Protein AF-A0A7V5ID55-F1 (afdb_monomer)

Secondary structure (DSSP, 8-state):
-HHHHHHHHHHHHHHHHHHHHHS--GGGS--S--HHHHHHHHHHHTS-GGGTTTSS-TT--TT-EE-TTTGGG-TTHHHHS-HHHHGGGSTTSSSPPPPEE--PPP-----HHHHHHHHHHHT-

Radius of gyration: 24.48 Å; Cα contacts (8 Å, |Δi|>4): 103; chains: 1; bounding box: 45×73×42 Å

Solvent-accessible surface area (backbone atoms only — not comparable to full-atom values): 7481 Å² total; per-residue (Å²): 116,74,68,56,57,54,50,56,52,52,52,52,50,51,54,52,50,54,57,64,66,70,73,68,68,71,48,70,40,81,60,92,83,48,71,66,53,23,49,54,41,24,60,74,70,73,49,56,56,64,81,62,59,53,71,77,32,67,88,64,50,63,77,42,73,44,35,61,88,51,48,87,78,44,73,36,52,61,79,76,34,59,65,79,57,51,57,15,38,37,74,84,33,98,66,49,57,77,70,44,71,38,62,76,74,70,64,71,46,74,18,63,54,53,50,55,52,50,60,53,59,74,77,109

Foldseek 3Di:
DVVVVVVVVVVVVVVVVVVVVPPDPQQQDFDPDDVVQLVVQCVVVVHFPLVVPCPQFVVDDAQDKQAQVCVVVTPSVPVVDDPVLSVLSNPPDPHHDDIDHHHDDDRGGGRNVVVVVVVVVVVD

Structure (mmCIF, N/CA/C/O backbone):
data_AF-A0A7V5ID55-F1
#
_entry.id   AF-A0A7V5ID55-F1
#
loop_
_atom_site.group_PDB
_atom_site.id
_atom_site.type_symbol
_atom_site.label_atom_id
_atom_site.label_alt_id
_atom_site.label_comp_id
_atom_site.label_asym_id
_atom_site.label_entity_id
_atom_site.label_seq_id
_atom_site.pdbx_PDB_ins_code
_atom_site.Cartn_x
_atom_site.Cartn_y
_atom_site.Cartn_z
_atom_site.occupancy
_atom_site.B_iso_or_equiv
_atom_site.auth_seq_id
_atom_site.auth_comp_id
_atom_site.auth_asym_id
_atom_site.auth_atom_id
_atom_site.pdbx_PDB_model_num
ATOM 1 N N . MET A 1 1 ? -26.539 59.263 2.952 1.00 55.41 1 MET A N 1
ATOM 2 C CA . MET A 1 1 ? -25.143 58.875 2.647 1.00 55.41 1 MET A CA 1
ATOM 3 C C . MET A 1 1 ? -24.450 58.002 3.711 1.00 55.41 1 MET A C 1
ATOM 5 O O . MET A 1 1 ? -23.873 56.992 3.338 1.00 55.41 1 MET A O 1
ATOM 9 N N . ILE A 1 2 ? -24.492 58.311 5.022 1.00 60.75 2 ILE A N 1
ATOM 10 C CA . ILE A 1 2 ? -23.839 57.471 6.068 1.00 60.75 2 ILE A CA 1
ATOM 11 C C . ILE A 1 2 ? -24.595 56.150 6.338 1.00 60.75 2 ILE A C 1
ATOM 13 O O . ILE A 1 2 ? -23.983 55.115 6.594 1.00 60.75 2 ILE A O 1
ATOM 17 N N . LYS A 1 3 ? -25.932 56.166 6.242 1.00 59.69 3 LYS A N 1
ATOM 18 C CA . LYS A 1 3 ? -26.796 55.005 6.528 1.00 59.69 3 LYS A CA 1
ATOM 19 C C . LYS A 1 3 ? -26.688 53.898 5.463 1.00 59.69 3 LYS A C 1
ATOM 21 O O . LYS A 1 3 ? -26.641 52.726 5.814 1.00 59.69 3 LYS A O 1
ATOM 26 N N . GLU A 1 4 ? -26.557 54.271 4.189 1.00 61.53 4 GLU A N 1
ATOM 27 C CA . GLU A 1 4 ? -26.382 53.331 3.065 1.00 61.53 4 GLU A CA 1
ATOM 28 C C . GLU A 1 4 ? -25.015 52.647 3.081 1.00 61.53 4 GLU A C 1
ATOM 30 O O . GLU A 1 4 ? -24.942 51.435 2.904 1.00 61.53 4 GLU A O 1
ATOM 35 N N . LYS A 1 5 ? -23.934 53.381 3.389 1.00 67.19 5 LYS A N 1
ATOM 36 C CA . LYS A 1 5 ? -22.593 52.784 3.524 1.00 67.19 5 LYS A CA 1
ATOM 37 C C . LYS A 1 5 ? -22.528 51.740 4.645 1.00 67.19 5 LYS A C 1
ATOM 39 O O . LYS A 1 5 ? -21.874 50.716 4.480 1.00 67.19 5 LYS A O 1
ATOM 44 N N . ARG A 1 6 ? -23.240 51.962 5.758 1.00 68.94 6 ARG A N 1
ATOM 45 C CA . ARG A 1 6 ? -23.374 50.980 6.852 1.00 68.94 6 ARG A CA 1
ATOM 46 C C . ARG A 1 6 ? -24.155 49.731 6.437 1.00 68.94 6 ARG A C 1
ATOM 48 O O . ARG A 1 6 ? -23.783 48.633 6.833 1.00 68.94 6 ARG A O 1
ATOM 55 N N . MET A 1 7 ? -25.207 49.892 5.638 1.00 69.94 7 MET A N 1
ATOM 56 C CA . MET A 1 7 ? -26.034 48.780 5.161 1.00 69.94 7 MET A CA 1
ATOM 57 C C . MET A 1 7 ? -25.281 47.904 4.150 1.00 69.94 7 MET A C 1
ATOM 59 O O . MET A 1 7 ? -25.294 46.682 4.270 1.00 69.94 7 MET A O 1
ATOM 63 N N . LEU A 1 8 ? -24.540 48.528 3.228 1.00 72.25 8 LEU A N 1
ATOM 64 C CA . LEU A 1 8 ? -23.700 47.824 2.258 1.00 72.25 8 LEU A CA 1
ATOM 65 C C . LEU A 1 8 ? -22.572 47.034 2.946 1.00 72.25 8 LEU A C 1
ATOM 67 O O . LEU A 1 8 ? -22.289 45.906 2.557 1.00 72.25 8 LEU A O 1
ATOM 71 N N . TRP A 1 9 ? -21.976 47.598 4.005 1.00 74.62 9 TRP A N 1
ATOM 72 C CA . TRP A 1 9 ? -20.932 46.938 4.799 1.00 74.62 9 TRP A CA 1
ATOM 73 C C . TRP A 1 9 ? -21.460 45.745 5.608 1.00 74.62 9 TRP A C 1
ATOM 75 O O . TRP A 1 9 ? -20.794 44.721 5.708 1.00 74.62 9 TRP A O 1
ATOM 85 N N . LEU A 1 10 ? -22.680 45.834 6.147 1.00 76.06 10 LEU A N 1
ATOM 86 C CA . LEU A 1 10 ? -23.322 44.710 6.837 1.00 76.06 10 LEU A CA 1
ATOM 87 C C . LEU A 1 10 ? -23.664 43.568 5.869 1.00 76.06 10 LEU A C 1
ATOM 89 O O . LEU A 1 10 ? -23.457 42.402 6.201 1.00 76.06 10 LEU A O 1
ATOM 93 N N . MET A 1 11 ? -24.130 43.878 4.657 1.00 72.25 11 MET A N 1
ATOM 94 C CA . MET A 1 11 ? -24.428 42.857 3.647 1.00 72.25 11 MET A CA 1
ATOM 95 C C . MET A 1 11 ? -23.169 42.135 3.155 1.00 72.25 11 MET A C 1
ATOM 97 O O . MET A 1 11 ? -23.177 40.908 3.061 1.00 72.25 11 MET A O 1
ATOM 101 N N . THR A 1 12 ? -22.070 42.853 2.902 1.00 73.62 12 THR A N 1
ATOM 102 C CA . THR A 1 12 ? -20.804 42.217 2.499 1.00 73.62 12 THR A CA 1
ATOM 103 C C . THR A 1 12 ? -20.216 41.356 3.612 1.00 73.62 12 THR A C 1
ATOM 105 O O . THR A 1 12 ? -19.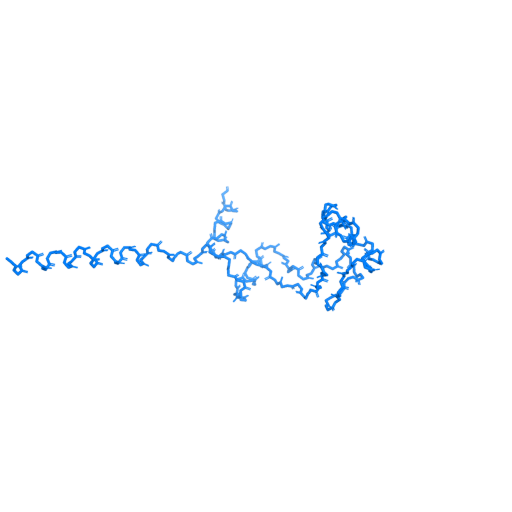732 40.263 3.332 1.00 73.62 12 THR A O 1
ATOM 108 N N . LEU A 1 13 ? -20.324 41.783 4.874 1.00 74.25 13 LEU A N 1
ATOM 109 C CA . LEU A 1 13 ? -19.863 41.003 6.025 1.00 74.25 13 LEU A CA 1
ATOM 110 C C . LEU A 1 13 ? -20.685 39.721 6.213 1.00 74.25 13 LEU A C 1
ATOM 112 O O . LEU A 1 13 ? -20.128 38.664 6.488 1.00 74.25 13 LEU A O 1
ATOM 116 N N . THR A 1 14 ? -21.997 39.789 5.973 1.00 72.06 14 THR A N 1
ATOM 117 C CA . THR A 1 14 ? -22.885 38.620 6.053 1.00 72.06 14 THR A CA 1
ATOM 118 C C . THR A 1 14 ? -22.565 37.601 4.956 1.00 72.06 14 THR A C 1
ATOM 120 O O . THR A 1 14 ? -22.444 36.411 5.239 1.00 72.06 14 THR A O 1
ATOM 123 N N . ILE A 1 15 ? -22.349 38.057 3.717 1.00 72.81 15 ILE A N 1
ATOM 124 C CA . ILE A 1 15 ? -21.937 37.189 2.601 1.00 72.81 15 ILE A CA 1
ATOM 125 C C . ILE A 1 15 ? -20.567 36.559 2.890 1.00 72.81 15 ILE A C 1
ATOM 127 O O . ILE A 1 15 ? -20.391 35.361 2.681 1.00 72.81 15 ILE A O 1
ATOM 131 N N . PHE A 1 16 ? -19.621 37.330 3.434 1.00 68.06 16 PHE A N 1
ATOM 132 C CA . PHE A 1 16 ? -18.294 36.836 3.806 1.00 68.06 16 PHE A CA 1
ATOM 133 C C . PHE A 1 16 ? -18.358 35.786 4.929 1.00 68.06 16 PHE A C 1
ATOM 135 O O . PHE A 1 16 ? -17.696 34.754 4.843 1.00 68.06 16 PHE A O 1
ATOM 142 N N . CYS A 1 17 ? -19.210 35.982 5.942 1.00 65.75 17 CYS A N 1
ATOM 143 C CA . CYS A 1 17 ? -19.429 34.998 7.004 1.00 65.75 17 CYS A CA 1
ATOM 144 C C . CYS A 1 17 ? -20.063 33.700 6.483 1.00 65.75 17 CYS A C 1
ATOM 146 O O . CYS A 1 17 ? -19.612 32.618 6.851 1.00 65.75 17 CYS A O 1
ATOM 148 N N . VAL A 1 18 ? -21.061 33.780 5.597 1.00 63.25 18 VAL A N 1
ATOM 149 C CA . VAL A 1 18 ? -21.685 32.586 4.997 1.00 63.25 18 VAL A CA 1
ATOM 150 C C . VAL A 1 18 ? -20.684 31.818 4.123 1.00 63.25 18 VAL A C 1
ATOM 152 O O . VAL A 1 18 ? -20.639 30.590 4.182 1.00 63.25 18 VAL A O 1
ATOM 155 N N . PHE A 1 19 ? -19.822 32.521 3.381 1.00 61.06 19 PHE A N 1
ATOM 156 C CA . PHE A 1 19 ? -18.772 31.897 2.567 1.00 61.06 19 PHE A CA 1
ATOM 157 C C . PHE A 1 19 ? -17.694 31.203 3.417 1.00 61.06 19 PHE A C 1
ATOM 159 O O . PHE A 1 19 ? -17.179 30.164 3.020 1.00 61.06 19 PHE A O 1
ATOM 166 N N . PHE A 1 20 ? -17.377 31.723 4.607 1.00 56.31 20 PHE A N 1
ATOM 167 C CA . PHE A 1 20 ? -16.415 31.088 5.518 1.00 56.31 20 PHE A CA 1
ATOM 168 C C . PHE A 1 20 ? -16.994 29.904 6.302 1.00 56.31 20 PHE A C 1
ATOM 170 O O . PHE A 1 20 ? -16.263 28.960 6.594 1.00 56.31 20 PHE A O 1
ATOM 177 N N . ILE A 1 21 ? -18.294 29.913 6.612 1.00 58.53 21 ILE A N 1
ATOM 178 C CA . ILE A 1 21 ? -18.958 28.802 7.314 1.00 58.53 21 ILE A CA 1
ATOM 179 C C . ILE A 1 21 ? -19.238 27.623 6.360 1.00 58.53 21 ILE A C 1
ATOM 181 O O . ILE A 1 21 ? -19.211 26.471 6.783 1.00 58.53 21 ILE A O 1
ATOM 185 N N . GLY A 1 22 ? -19.476 27.880 5.067 1.00 52.56 22 GLY A N 1
ATOM 186 C CA . GLY A 1 22 ? -19.888 26.845 4.108 1.00 52.56 22 GLY A CA 1
ATOM 187 C C . GLY A 1 22 ? -18.778 25.954 3.529 1.00 52.56 22 GLY A C 1
ATOM 188 O O . GLY A 1 22 ? -19.091 24.918 2.947 1.00 52.56 22 GLY A O 1
ATOM 189 N N . VAL A 1 23 ? -17.498 26.326 3.647 1.00 54.09 23 VAL A N 1
ATOM 190 C CA . VAL A 1 23 ? -16.418 25.712 2.836 1.00 54.09 23 VAL A CA 1
ATOM 191 C C . VAL A 1 23 ? -15.594 24.660 3.591 1.00 54.09 23 VAL A C 1
ATOM 193 O O . VAL A 1 23 ? -14.839 23.909 2.978 1.00 54.09 23 VAL A O 1
ATOM 196 N N . THR A 1 24 ? -15.764 24.502 4.904 1.00 49.56 24 THR A N 1
ATOM 197 C CA . THR A 1 24 ? -15.008 23.503 5.672 1.00 49.56 24 THR A CA 1
ATOM 198 C C . THR A 1 24 ? -15.947 22.533 6.383 1.00 49.56 24 THR A C 1
ATOM 200 O O . THR A 1 24 ? -16.249 22.663 7.562 1.00 49.56 24 THR A O 1
ATOM 203 N N . PHE A 1 25 ? -16.372 21.483 5.677 1.00 52.03 25 PHE A N 1
ATOM 204 C CA . PHE A 1 25 ? -16.857 20.254 6.314 1.00 52.03 25 PHE A CA 1
ATOM 205 C C . PHE A 1 25 ? -15.698 19.241 6.413 1.00 52.03 25 PHE A C 1
ATOM 207 O O . PHE A 1 25 ? -15.627 18.311 5.607 1.00 52.03 25 PHE A O 1
ATOM 214 N N . PRO A 1 26 ? -14.766 19.379 7.384 1.00 59.81 26 PRO A N 1
ATOM 215 C CA . PRO A 1 26 ? -13.653 18.443 7.561 1.00 59.81 26 PRO A CA 1
ATOM 216 C C . PRO A 1 26 ? -14.115 17.049 8.016 1.00 59.81 26 PRO A C 1
ATOM 218 O O . PRO A 1 26 ? -13.339 16.105 7.980 1.00 59.81 26 PRO A O 1
ATOM 221 N N . ALA A 1 27 ? -15.375 16.887 8.434 1.00 58.84 27 ALA A N 1
ATOM 222 C CA . ALA A 1 27 ? -15.895 15.613 8.933 1.00 58.84 27 ALA A CA 1
ATOM 223 C C . ALA A 1 27 ? -15.948 14.504 7.863 1.00 58.84 27 ALA A C 1
ATOM 225 O O . ALA A 1 27 ? -15.870 13.321 8.200 1.00 58.84 27 ALA A O 1
ATOM 226 N N . ASN A 1 28 ? -16.063 14.882 6.584 1.00 57.12 28 ASN A N 1
ATOM 227 C CA . ASN A 1 28 ? -16.169 13.947 5.460 1.00 57.12 28 ASN A CA 1
ATOM 228 C C . ASN A 1 28 ? -14.868 13.815 4.658 1.00 57.12 28 ASN A C 1
ATOM 230 O O . ASN A 1 28 ? -14.830 13.036 3.704 1.00 57.12 28 ASN A O 1
ATOM 234 N N . CYS A 1 29 ? -13.823 14.583 4.987 1.00 62.22 29 CYS A N 1
ATOM 235 C CA . CYS A 1 29 ? -12.555 14.471 4.281 1.00 62.22 29 CYS A CA 1
ATOM 236 C C . CYS A 1 29 ? -11.755 13.262 4.787 1.00 62.22 29 CYS A C 1
ATOM 238 O O . CYS A 1 29 ? -11.853 12.856 5.946 1.00 62.22 29 CYS A O 1
ATOM 240 N N . TRP A 1 30 ? -10.961 12.674 3.892 1.00 58.28 30 TRP A N 1
ATOM 241 C CA . TRP A 1 30 ? -9.995 11.641 4.245 1.00 58.28 30 TRP A CA 1
ATOM 242 C C . TRP A 1 30 ? -8.920 12.249 5.142 1.00 58.28 30 TRP A C 1
ATOM 244 O O . TRP A 1 30 ? -8.032 12.960 4.673 1.00 58.28 30 TRP A O 1
ATOM 254 N N . GLN A 1 31 ? -9.002 11.982 6.440 1.00 66.06 31 GLN A N 1
ATOM 255 C CA . GLN 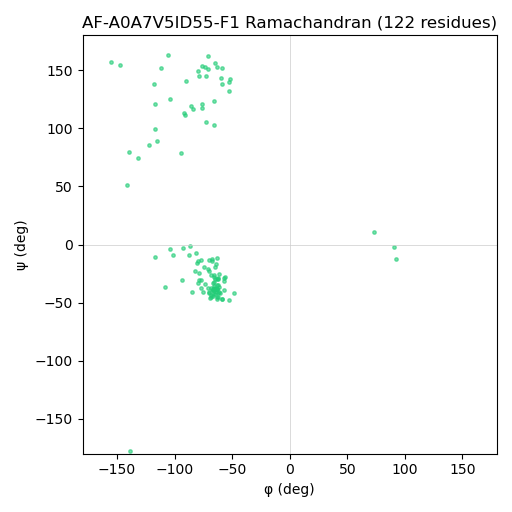A 1 31 ? -7.919 12.274 7.368 1.00 66.06 31 GLN A CA 1
ATOM 256 C C . GLN A 1 31 ? -6.955 11.093 7.288 1.00 66.06 31 GLN A C 1
ATOM 258 O O . GLN A 1 31 ? -7.350 9.974 7.545 1.00 66.06 31 GLN A O 1
ATOM 263 N N . THR A 1 32 ? -5.714 11.294 6.856 1.00 60.41 32 THR A N 1
ATOM 264 C CA . THR A 1 32 ? -4.747 10.188 6.690 1.00 60.41 32 THR A CA 1
ATOM 265 C C . THR A 1 32 ? -3.877 9.958 7.925 1.00 60.41 32 THR A C 1
ATOM 267 O O . THR A 1 32 ? -3.041 9.061 7.929 1.00 60.41 32 THR A O 1
ATOM 270 N N . LYS A 1 33 ? -4.024 10.794 8.962 1.00 70.31 33 LYS A N 1
ATOM 271 C CA . LYS A 1 33 ? -3.150 10.832 10.144 1.00 70.31 33 LYS A CA 1
ATOM 272 C C . LYS A 1 33 ? -3.935 11.086 11.437 1.00 70.31 33 LYS A C 1
ATOM 274 O O . LYS A 1 33 ? -3.595 11.999 12.183 1.00 70.31 33 LYS A O 1
ATOM 279 N N . ASP A 1 34 ? -4.990 10.315 11.690 1.00 80.19 34 ASP A N 1
ATOM 280 C CA . ASP A 1 34 ? -5.681 10.314 12.988 1.00 80.19 34 ASP A CA 1
ATOM 281 C C . ASP A 1 34 ? -5.561 8.915 13.627 1.00 80.19 34 ASP A C 1
ATOM 283 O O . ASP A 1 34 ? -6.289 7.998 13.239 1.00 80.19 34 ASP A O 1
ATOM 287 N N . PRO A 1 35 ? -4.622 8.704 14.572 1.00 82.38 35 PRO A N 1
ATOM 288 C CA . PRO A 1 35 ? -4.372 7.381 15.142 1.00 82.38 35 PRO A CA 1
ATOM 289 C C . PRO A 1 35 ? -5.565 6.845 15.940 1.00 82.38 35 PRO A C 1
ATOM 291 O O . PRO A 1 35 ? -5.776 5.634 15.958 1.00 82.38 35 PRO A O 1
ATOM 294 N N . GLN A 1 36 ? -6.366 7.727 16.549 1.00 86.06 36 GLN A N 1
ATOM 295 C CA . GLN A 1 36 ? -7.567 7.323 17.275 1.00 86.06 36 GLN A CA 1
ATOM 296 C C . GLN A 1 36 ? -8.615 6.790 16.298 1.00 86.06 36 GLN A C 1
ATOM 298 O O . GLN A 1 36 ? -9.181 5.720 16.504 1.00 86.06 36 GLN A O 1
ATOM 303 N N . LEU A 1 37 ? -8.812 7.502 15.186 1.00 84.25 37 LEU A N 1
ATOM 304 C CA . LEU A 1 37 ? -9.759 7.092 14.156 1.00 84.25 37 LEU A CA 1
ATOM 305 C C . LEU A 1 37 ? -9.339 5.783 13.473 1.00 84.25 37 LEU A C 1
ATOM 307 O O . LEU A 1 37 ? -10.182 4.940 13.172 1.00 84.25 37 LEU A O 1
ATOM 311 N N . ALA A 1 38 ? -8.033 5.587 13.284 1.00 85.56 38 ALA A N 1
ATOM 312 C CA . ALA A 1 38 ? -7.461 4.337 12.796 1.00 85.56 38 ALA A CA 1
ATOM 313 C C . ALA A 1 38 ? -7.761 3.149 13.724 1.00 85.56 38 ALA A C 1
ATOM 315 O O . ALA A 1 38 ? -8.090 2.058 13.250 1.00 85.56 38 ALA A O 1
ATOM 316 N N . GLU A 1 39 ? -7.664 3.358 15.038 1.00 88.06 39 GLU A N 1
ATOM 317 C CA . GLU A 1 39 ? -7.960 2.338 16.041 1.00 88.06 39 GLU A CA 1
ATOM 318 C C . GLU A 1 39 ? -9.456 2.016 16.105 1.00 88.06 39 GLU A C 1
ATOM 320 O O . GLU A 1 39 ? -9.836 0.843 16.094 1.00 88.06 39 GLU A O 1
ATOM 325 N N . ASP A 1 40 ? -10.309 3.039 16.119 1.00 87.62 40 ASP A N 1
ATOM 326 C CA . ASP A 1 40 ? -11.761 2.870 16.182 1.00 87.62 40 ASP A CA 1
ATOM 327 C C . ASP A 1 40 ? -12.297 2.173 14.924 1.00 87.62 40 ASP A C 1
ATOM 329 O O . ASP A 1 40 ? -13.135 1.274 15.012 1.00 87.62 40 ASP A O 1
ATOM 333 N N . PHE A 1 41 ? -11.742 2.495 13.753 1.00 87.00 41 PHE A N 1
ATOM 334 C CA . PHE A 1 41 ? -12.069 1.795 12.515 1.00 87.00 41 PHE A CA 1
ATOM 335 C C . PHE A 1 41 ? -11.603 0.332 12.528 1.00 87.00 41 PHE A C 1
ATOM 337 O O . PHE A 1 41 ? -12.336 -0.550 12.086 1.00 87.00 41 PHE A O 1
ATOM 344 N N . ALA A 1 42 ? -10.415 0.041 13.070 1.00 89.31 42 ALA A N 1
ATOM 345 C CA . ALA A 1 42 ? -9.944 -1.337 13.221 1.00 89.31 42 ALA A CA 1
ATOM 346 C C . ALA A 1 42 ? -10.839 -2.154 14.170 1.00 89.31 42 ALA A C 1
ATOM 348 O O . ALA A 1 42 ? -11.114 -3.322 13.896 1.00 89.31 42 ALA A O 1
ATOM 349 N N . LYS A 1 43 ? -11.330 -1.539 15.258 1.00 88.88 43 LYS A N 1
ATOM 350 C CA . LYS A 1 43 ? -12.312 -2.155 16.166 1.00 88.88 43 LYS A CA 1
ATOM 351 C C . LYS A 1 43 ? -13.621 -2.459 15.444 1.00 88.88 43 LYS A C 1
ATOM 353 O O . LYS A 1 43 ? -14.119 -3.570 15.572 1.00 88.88 43 LYS A O 1
ATOM 358 N N . MET A 1 44 ? -14.128 -1.513 14.652 1.00 86.94 44 MET A N 1
ATOM 359 C CA . MET A 1 44 ? -15.343 -1.699 13.852 1.00 86.94 44 MET A CA 1
ATOM 360 C C . MET A 1 44 ? -15.195 -2.831 12.823 1.00 86.94 44 MET A C 1
ATOM 362 O O . MET A 1 44 ? -16.108 -3.629 12.652 1.00 86.94 44 MET A O 1
ATOM 366 N N . LEU A 1 45 ? -14.038 -2.942 12.162 1.00 86.69 45 LEU A N 1
ATOM 367 C CA . LEU A 1 45 ? -13.762 -4.030 11.216 1.00 86.69 45 LEU A CA 1
ATOM 368 C C . LEU A 1 45 ? -13.486 -5.386 11.889 1.00 86.69 45 LEU A C 1
ATOM 370 O O . LEU A 1 45 ? -13.540 -6.420 11.224 1.00 86.69 45 LEU A O 1
ATOM 374 N N . GLY A 1 46 ? -13.126 -5.397 13.175 1.00 89.25 46 GLY A N 1
ATOM 375 C CA . GLY A 1 46 ? -12.714 -6.600 13.903 1.00 89.25 46 GLY A CA 1
ATOM 376 C C . GLY A 1 46 ? -11.320 -7.127 13.531 1.00 89.25 46 GLY A C 1
ATOM 377 O O . GLY A 1 46 ? -10.961 -8.240 13.912 1.00 89.25 46 GLY A O 1
ATOM 378 N N . PHE A 1 4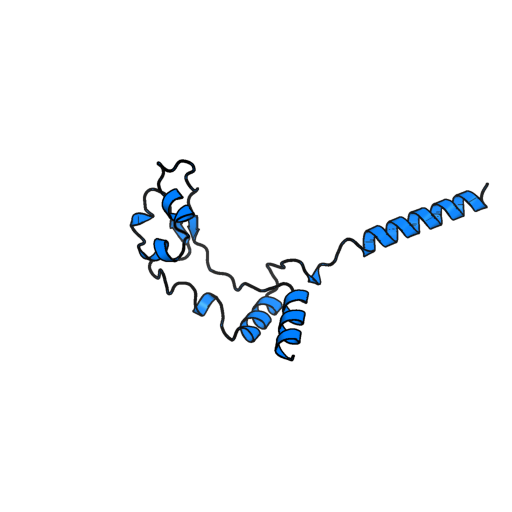7 ? -10.520 -6.364 12.780 1.00 87.44 47 PHE A N 1
ATOM 379 C CA . PHE A 1 47 ? -9.133 -6.708 12.451 1.00 87.44 47 PHE A CA 1
ATOM 380 C C . PHE A 1 47 ? -8.299 -5.460 12.141 1.00 87.44 47 PHE A C 1
ATOM 382 O O . PHE A 1 47 ? -8.823 -4.432 11.708 1.00 87.44 47 PHE A O 1
ATOM 389 N N . LYS A 1 48 ? -6.972 -5.563 12.289 1.00 87.44 48 LYS A N 1
ATOM 390 C CA . LYS A 1 48 ? -6.041 -4.553 11.768 1.00 87.44 48 LYS A CA 1
ATOM 391 C C . LYS A 1 48 ? -5.627 -4.924 10.351 1.00 87.44 48 LYS A C 1
ATOM 393 O O . LYS A 1 48 ? -5.376 -6.089 10.050 1.00 87.44 48 LYS A O 1
ATOM 398 N N . VAL A 1 49 ? -5.508 -3.935 9.469 1.00 85.00 49 VAL A N 1
ATOM 399 C CA . VAL A 1 49 ? -5.129 -4.141 8.060 1.00 85.00 49 VAL A CA 1
ATOM 400 C C . VAL A 1 49 ? -3.774 -4.853 7.967 1.00 85.00 49 VAL A C 1
ATOM 402 O O . VAL A 1 49 ? -3.623 -5.786 7.177 1.00 85.00 49 VAL A O 1
ATOM 405 N N . LYS A 1 50 ? -2.826 -4.501 8.848 1.00 83.06 50 LYS A N 1
ATOM 406 C CA . LYS A 1 50 ? -1.511 -5.156 8.961 1.00 83.06 50 LYS A CA 1
ATOM 407 C C . LYS A 1 50 ? -1.591 -6.672 9.206 1.00 83.06 50 LYS A C 1
ATOM 409 O O . LYS A 1 50 ? -0.705 -7.388 8.763 1.00 83.06 50 LYS A O 1
ATOM 414 N N . ASP A 1 51 ? -2.656 -7.173 9.833 1.00 84.50 51 ASP A N 1
ATOM 415 C CA . ASP A 1 51 ? -2.822 -8.608 10.125 1.00 84.50 51 ASP A CA 1
ATOM 416 C C . ASP A 1 51 ? -3.297 -9.412 8.900 1.00 84.50 51 ASP A C 1
ATOM 418 O O . ASP A 1 51 ? -3.307 -10.651 8.902 1.00 84.50 51 ASP A O 1
ATOM 422 N N . LYS A 1 52 ? -3.766 -8.717 7.859 1.00 81.31 52 LYS A N 1
ATOM 423 C CA . LYS A 1 52 ? -4.292 -9.307 6.622 1.00 81.31 52 LYS A CA 1
ATOM 424 C C . LYS A 1 52 ? -3.343 -9.102 5.443 1.00 81.31 52 LYS A C 1
ATOM 426 O O . LYS A 1 52 ? -3.227 -9.999 4.609 1.00 81.31 52 LYS A O 1
ATOM 431 N N . VAL A 1 53 ? -2.669 -7.954 5.376 1.00 81.06 53 VAL A N 1
ATOM 432 C CA . VAL A 1 53 ? -1.737 -7.619 4.291 1.00 81.06 53 VAL A CA 1
ATOM 433 C C . VAL A 1 53 ? -0.443 -8.436 4.402 1.00 81.06 53 VAL A C 1
ATOM 435 O O . VAL A 1 53 ? 0.002 -8.773 5.493 1.00 81.06 53 VAL A O 1
ATOM 438 N N . GLY A 1 54 ? 0.137 -8.805 3.255 1.00 80.00 54 GLY A N 1
ATOM 439 C CA . GLY A 1 54 ? 1.362 -9.614 3.169 1.00 80.00 54 GLY A CA 1
ATOM 440 C C . GLY A 1 54 ? 1.143 -11.130 3.109 1.00 80.00 54 GLY A C 1
ATOM 441 O O . GLY A 1 54 ? 2.106 -11.870 2.957 1.00 80.00 54 GLY A O 1
ATOM 442 N N . LYS A 1 55 ? -0.105 -11.615 3.184 1.00 85.88 55 LYS A N 1
ATOM 443 C CA . LYS A 1 55 ? -0.416 -13.055 3.056 1.00 85.88 55 LYS A CA 1
ATOM 444 C C . LYS A 1 55 ? -0.436 -13.558 1.613 1.00 85.88 55 LYS A C 1
ATOM 446 O O . LYS A 1 55 ? -0.095 -14.707 1.377 1.00 85.88 55 LYS A O 1
ATOM 451 N N . VAL A 1 56 ? -0.849 -12.699 0.682 1.00 87.25 56 VAL A N 1
ATOM 452 C CA . VAL A 1 56 ? -0.985 -13.021 -0.750 1.00 87.25 56 VAL A CA 1
ATOM 453 C C . VAL A 1 56 ? 0.379 -13.080 -1.444 1.00 87.25 56 VAL A C 1
ATOM 455 O O . VAL A 1 56 ? 0.634 -13.982 -2.228 1.00 87.25 56 VAL A O 1
ATOM 458 N N . ALA A 1 57 ? 1.275 -12.147 -1.114 1.00 90.44 57 ALA A N 1
ATOM 459 C CA . ALA A 1 57 ? 2.632 -12.090 -1.657 1.00 90.44 57 ALA A CA 1
ATOM 460 C C . ALA A 1 57 ? 3.652 -11.907 -0.515 1.00 90.44 57 ALA A C 1
ATOM 462 O O . ALA A 1 57 ? 4.143 -10.792 -0.302 1.00 90.44 57 ALA A O 1
ATOM 463 N N . PRO A 1 58 ? 3.929 -12.955 0.285 1.00 90.75 58 PRO A N 1
ATOM 464 C CA . PRO A 1 58 ? 4.828 -12.873 1.442 1.00 90.75 58 PRO A CA 1
ATOM 465 C C . PRO A 1 58 ? 6.290 -12.578 1.069 1.00 90.75 58 PRO A C 1
ATOM 467 O O . PRO A 1 58 ? 7.078 -12.140 1.910 1.00 90.75 58 PRO A O 1
ATOM 470 N N . GLU A 1 59 ? 6.668 -12.809 -0.188 1.00 92.44 59 GLU A N 1
ATOM 471 C CA . GLU A 1 59 ? 7.971 -12.463 -0.745 1.00 92.44 59 GLU A CA 1
ATOM 472 C C . GLU A 1 59 ? 8.172 -10.948 -0.902 1.00 92.44 59 GLU A C 1
ATOM 474 O O . GLU A 1 59 ? 9.312 -10.479 -0.914 1.00 92.44 59 GLU A O 1
ATOM 479 N N . ILE A 1 60 ? 7.084 -10.174 -0.979 1.00 92.31 60 ILE A N 1
ATOM 480 C CA . ILE A 1 60 ? 7.120 -8.722 -1.145 1.00 92.31 60 ILE A CA 1
ATOM 481 C C . ILE A 1 60 ? 7.133 -8.054 0.232 1.00 92.31 60 ILE A C 1
ATOM 483 O O . ILE A 1 60 ? 6.149 -8.066 0.971 1.00 92.31 60 ILE A O 1
ATOM 487 N N . LYS A 1 61 ? 8.259 -7.425 0.571 1.00 91.50 61 LYS A N 1
ATOM 488 C CA . LYS A 1 61 ? 8.494 -6.777 1.866 1.00 91.50 61 LYS A CA 1
ATOM 489 C C . LYS A 1 61 ? 8.583 -5.252 1.745 1.00 91.50 61 LYS A C 1
ATOM 491 O O . LYS A 1 61 ? 9.018 -4.736 0.710 1.00 91.50 61 LYS A O 1
ATOM 496 N N . PRO A 1 62 ? 8.230 -4.508 2.810 1.00 92.25 62 PRO A N 1
ATOM 497 C CA . PRO A 1 62 ? 8.474 -3.071 2.878 1.00 92.25 62 PRO A CA 1
ATOM 498 C C . PRO A 1 62 ? 9.940 -2.712 2.602 1.00 92.25 62 PRO A C 1
ATOM 500 O O . PRO A 1 62 ? 10.852 -3.399 3.056 1.00 92.25 62 PRO A O 1
ATOM 503 N N . GLY A 1 63 ? 10.161 -1.623 1.865 1.00 93.19 63 GLY A N 1
ATOM 504 C CA . GLY A 1 63 ? 11.486 -1.140 1.465 1.00 93.19 63 GLY A CA 1
ATOM 505 C C . GLY A 1 63 ? 11.967 -1.657 0.107 1.0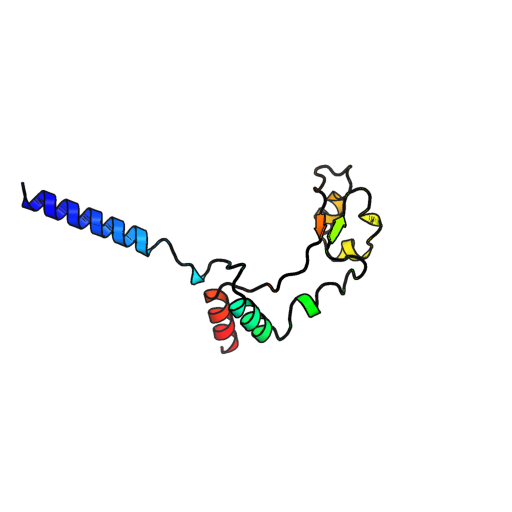0 93.19 63 GLY A C 1
ATOM 506 O O . GLY A 1 63 ? 12.919 -1.108 -0.445 1.00 93.19 63 GLY A O 1
ATOM 507 N N . MET A 1 64 ? 11.301 -2.659 -0.469 1.00 94.88 64 MET A N 1
ATOM 508 C CA . MET A 1 64 ? 11.620 -3.154 -1.807 1.00 94.88 64 MET A CA 1
ATOM 509 C C . MET A 1 64 ? 11.166 -2.186 -2.903 1.00 94.88 64 MET A C 1
ATOM 511 O O . MET A 1 64 ? 10.194 -1.439 -2.755 1.00 94.88 64 MET A O 1
ATOM 515 N N . VAL A 1 65 ? 11.865 -2.240 -4.036 1.00 96.31 65 VAL A N 1
ATOM 516 C CA . VAL A 1 65 ? 11.488 -1.541 -5.264 1.00 96.31 65 VAL A CA 1
ATOM 517 C C . VAL A 1 65 ? 11.213 -2.580 -6.340 1.00 96.31 65 VAL A C 1
ATOM 519 O O . VAL A 1 65 ? 12.085 -3.386 -6.662 1.00 96.31 65 VAL A O 1
ATOM 522 N N . ILE A 1 66 ? 9.995 -2.560 -6.871 1.00 96.00 66 ILE A N 1
ATOM 523 C CA . ILE A 1 66 ? 9.561 -3.430 -7.960 1.00 96.00 66 ILE A CA 1
ATOM 524 C C . ILE A 1 66 ? 9.528 -2.604 -9.242 1.00 96.00 66 ILE A C 1
ATOM 526 O O . ILE A 1 66 ? 8.882 -1.559 -9.294 1.00 96.00 66 ILE A O 1
ATOM 530 N N . ASP A 1 67 ? 10.222 -3.059 -10.274 1.00 95.06 67 ASP A N 1
ATOM 531 C CA . ASP A 1 67 ? 10.336 -2.375 -11.556 1.00 95.06 67 ASP A CA 1
ATOM 532 C C . ASP A 1 67 ? 10.253 -3.358 -12.731 1.00 95.06 67 ASP A C 1
ATOM 534 O O . ASP A 1 67 ? 10.084 -4.567 -12.556 1.00 95.06 67 ASP A O 1
ATOM 538 N N . GLY A 1 68 ? 10.390 -2.832 -13.949 1.00 94.56 68 GLY A N 1
ATOM 539 C CA . GLY A 1 68 ? 10.316 -3.630 -15.171 1.00 94.56 68 GLY A CA 1
ATOM 540 C C . GLY A 1 68 ? 11.406 -4.693 -15.334 1.00 94.56 68 GLY A C 1
ATOM 541 O O . GLY A 1 68 ? 11.270 -5.558 -16.197 1.00 94.56 68 GLY A O 1
ATOM 542 N N . ASN A 1 69 ? 12.453 -4.680 -14.506 1.00 94.81 69 ASN A N 1
ATOM 543 C CA . ASN A 1 69 ? 13.538 -5.657 -14.553 1.00 94.81 69 ASN A CA 1
ATOM 544 C C . ASN A 1 69 ? 13.298 -6.831 -13.602 1.00 94.81 69 ASN A C 1
ATOM 546 O O . ASN A 1 69 ? 13.744 -7.944 -13.879 1.00 94.81 69 ASN A O 1
ATOM 550 N N . ASN A 1 70 ? 12.609 -6.596 -12.481 1.00 95.31 70 ASN A N 1
ATOM 551 C CA . ASN A 1 70 ? 12.472 -7.589 -11.416 1.00 95.31 70 ASN A CA 1
ATOM 552 C C . ASN A 1 70 ? 11.034 -8.054 -11.143 1.00 95.31 70 ASN A C 1
ATOM 554 O O . ASN A 1 70 ? 10.867 -9.047 -10.444 1.00 95.31 70 ASN A O 1
ATOM 558 N N . TYR A 1 71 ? 9.997 -7.418 -11.702 1.00 94.50 71 TYR A N 1
ATOM 559 C CA . TYR A 1 71 ? 8.604 -7.728 -11.345 1.00 94.50 71 TYR A CA 1
ATOM 560 C C . TYR A 1 71 ? 8.195 -9.194 -11.551 1.00 94.50 71 TYR A C 1
ATOM 562 O O . TYR A 1 71 ? 7.357 -9.713 -10.817 1.00 94.50 71 TYR A O 1
ATOM 570 N N . LYS A 1 72 ? 8.818 -9.887 -12.513 1.00 94.38 72 LYS A N 1
ATOM 571 C CA . LYS A 1 72 ? 8.577 -11.314 -12.786 1.00 94.38 72 LYS A CA 1
ATOM 572 C C . LYS A 1 72 ? 9.120 -12.249 -11.699 1.00 94.38 72 LYS A C 1
ATOM 574 O O . LYS A 1 72 ? 8.781 -13.425 -11.700 1.00 94.38 72 LYS A O 1
ATOM 579 N N . GLN A 1 73 ? 9.959 -11.748 -10.792 1.00 95.38 73 GLN A N 1
ATOM 580 C CA . GLN A 1 73 ? 10.509 -12.512 -9.667 1.00 95.38 73 GLN A CA 1
ATOM 581 C C . GLN A 1 73 ? 9.489 -12.695 -8.532 1.00 95.38 73 GLN A C 1
ATOM 583 O O . GLN A 1 73 ? 9.710 -13.525 -7.655 1.00 95.38 73 GLN A O 1
ATOM 588 N N . TYR A 1 74 ? 8.380 -11.945 -8.550 1.00 94.06 74 TYR A N 1
ATOM 589 C CA . TYR A 1 74 ? 7.369 -11.926 -7.490 1.00 94.06 74 TYR A CA 1
ATOM 590 C C . TYR A 1 74 ? 6.032 -12.471 -8.020 1.00 94.06 74 TYR A C 1
ATOM 592 O O . TYR A 1 74 ? 5.225 -11.701 -8.549 1.00 94.06 74 TYR A O 1
ATOM 600 N N . PRO A 1 75 ? 5.779 -13.791 -7.941 1.00 91.69 75 PRO A N 1
ATOM 601 C CA . PRO A 1 75 ? 4.564 -14.392 -8.492 1.00 91.69 75 PRO A CA 1
ATOM 602 C C . PRO A 1 75 ? 3.283 -13.868 -7.826 1.00 91.69 75 PRO A C 1
ATOM 604 O O . PRO A 1 75 ? 2.293 -13.646 -8.523 1.00 91.69 75 PRO A O 1
ATOM 607 N N . GLY A 1 76 ? 3.307 -13.572 -6.520 1.00 91.62 76 GLY A N 1
ATOM 608 C CA . GLY A 1 76 ? 2.150 -13.034 -5.800 1.00 91.62 76 GLY A CA 1
ATOM 609 C C . GLY A 1 76 ? 1.758 -11.615 -6.233 1.00 91.62 76 GLY A C 1
ATOM 610 O O . GLY A 1 76 ? 0.646 -11.165 -5.965 1.00 91.62 76 GLY A O 1
ATOM 611 N N . LEU A 1 77 ? 2.627 -10.901 -6.960 1.00 92.38 77 LEU A N 1
ATOM 612 C CA . LEU A 1 77 ? 2.324 -9.565 -7.479 1.00 92.38 77 LEU A CA 1
ATOM 613 C C . LEU A 1 77 ? 1.160 -9.570 -8.483 1.00 92.38 77 LEU A C 1
ATOM 615 O O . LEU A 1 77 ? 0.435 -8.579 -8.574 1.00 92.38 77 LEU A O 1
ATOM 619 N N . VAL A 1 78 ? 0.968 -10.674 -9.214 1.00 92.19 78 VAL A N 1
ATOM 620 C CA . VAL A 1 78 ? -0.134 -10.838 -10.180 1.00 92.19 78 VAL A CA 1
ATOM 621 C C . VAL A 1 78 ? -1.490 -10.800 -9.478 1.00 92.19 78 VAL A C 1
ATOM 623 O O . VAL A 1 78 ? -2.448 -10.264 -10.024 1.00 92.19 78 VAL A O 1
ATOM 626 N N . GLU A 1 79 ? -1.573 -11.332 -8.259 1.00 91.19 79 GLU A N 1
ATOM 627 C CA . GLU A 1 79 ? -2.814 -11.355 -7.478 1.00 91.19 79 GLU A CA 1
ATOM 628 C C . GLU A 1 79 ? -3.108 -10.007 -6.809 1.00 91.19 79 GLU A C 1
ATOM 630 O O . GLU A 1 79 ? -4.262 -9.678 -6.535 1.00 91.19 79 GLU A O 1
ATOM 635 N N . LEU A 1 80 ? -2.070 -9.202 -6.563 1.00 90.44 80 LEU A N 1
ATOM 636 C CA . LEU A 1 80 ? -2.200 -7.886 -5.936 1.00 90.44 80 LEU A CA 1
ATOM 637 C C . LEU A 1 80 ? -2.597 -6.778 -6.916 1.00 90.44 80 LEU A C 1
ATOM 639 O O . LEU A 1 80 ? -3.104 -5.739 -6.486 1.00 90.44 80 LEU A O 1
ATOM 643 N N . LEU A 1 81 ? -2.340 -6.958 -8.213 1.00 92.19 81 LEU A N 1
ATOM 644 C CA . LEU A 1 81 ? -2.563 -5.935 -9.227 1.00 92.19 81 LEU A CA 1
ATOM 645 C C . LEU A 1 81 ? -3.602 -6.387 -10.258 1.00 92.19 81 LEU A C 1
ATO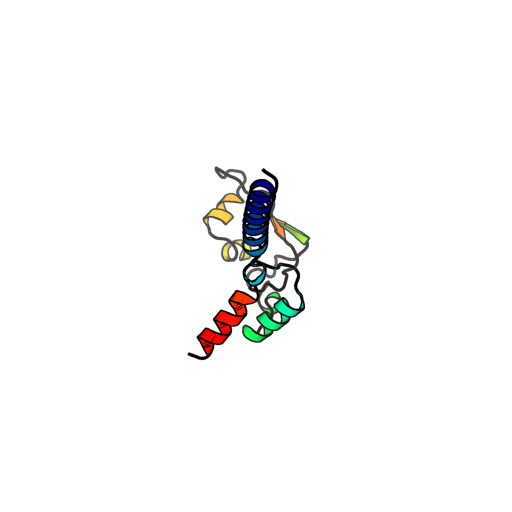M 647 O O . LEU A 1 81 ? -3.525 -7.499 -10.773 1.00 92.19 81 LEU A O 1
ATOM 651 N N . PRO A 1 82 ? -4.522 -5.499 -10.673 1.00 93.88 82 PRO A N 1
ATOM 652 C CA . PRO A 1 82 ? -5.293 -5.710 -11.888 1.00 93.88 82 PRO A CA 1
ATOM 653 C C . PRO A 1 82 ? -4.367 -6.006 -13.070 1.00 93.88 82 PRO A C 1
ATOM 655 O O . PRO A 1 82 ? -3.325 -5.360 -13.217 1.00 93.88 82 PRO A O 1
ATOM 658 N N . LYS A 1 83 ? -4.786 -6.910 -13.964 1.00 93.69 83 LYS A N 1
ATOM 659 C CA . LYS A 1 83 ? -4.007 -7.298 -15.152 1.00 93.69 83 LYS A CA 1
ATOM 660 C C . LYS A 1 83 ? -3.488 -6.088 -15.938 1.00 93.69 83 LYS A C 1
ATOM 662 O O . LYS A 1 83 ? -2.329 -6.055 -16.328 1.00 93.69 83 LYS A O 1
ATOM 667 N N . SER A 1 84 ? -4.321 -5.061 -16.104 1.00 93.50 84 SER A N 1
ATOM 668 C CA . SER A 1 84 ? -3.956 -3.826 -16.808 1.00 93.50 84 SER A CA 1
ATOM 669 C C . SER A 1 84 ? -2.807 -3.051 -16.157 1.00 93.50 84 SER A C 1
ATOM 671 O O . SER A 1 84 ? -2.078 -2.361 -16.861 1.00 93.50 84 SER A O 1
ATOM 673 N N . LEU A 1 85 ? -2.633 -3.133 -14.836 1.00 93.81 85 LEU A N 1
ATOM 674 C CA . LEU A 1 85 ? -1.495 -2.538 -14.136 1.00 93.81 85 LEU A CA 1
ATOM 675 C C . LEU A 1 85 ? -0.287 -3.470 -14.157 1.00 93.81 85 LEU A C 1
ATOM 677 O O . LEU A 1 85 ? 0.819 -2.999 -14.405 1.00 93.81 85 LEU A O 1
ATOM 681 N N . TYR A 1 86 ? -0.496 -4.772 -13.961 1.00 95.12 86 TYR A N 1
ATOM 682 C CA . TYR A 1 86 ? 0.584 -5.753 -14.021 1.00 95.12 86 TYR A CA 1
ATOM 683 C C . TYR A 1 86 ? 1.290 -5.739 -15.387 1.00 95.12 86 TYR A C 1
ATOM 685 O O . TYR A 1 86 ? 2.511 -5.624 -15.450 1.00 95.12 86 TYR A O 1
ATOM 693 N N . ASP A 1 87 ? 0.530 -5.732 -16.485 1.00 95.00 87 ASP A N 1
ATOM 694 C CA . ASP A 1 87 ? 1.065 -5.682 -17.854 1.00 95.00 87 ASP A CA 1
ATOM 695 C C . ASP A 1 87 ? 1.878 -4.402 -18.129 1.00 95.00 87 ASP A C 1
ATOM 697 O O . ASP A 1 87 ? 2.752 -4.381 -18.995 1.00 95.00 87 ASP A O 1
ATOM 701 N N . ARG A 1 88 ? 1.610 -3.313 -17.397 1.00 96.06 88 ARG A N 1
ATOM 702 C CA . ARG A 1 88 ? 2.349 -2.048 -17.525 1.00 96.06 88 ARG A CA 1
ATOM 703 C C . ARG A 1 88 ? 3.674 -2.042 -16.768 1.00 96.06 88 ARG A C 1
ATOM 705 O O . ARG A 1 88 ? 4.434 -1.093 -16.927 1.00 96.06 88 ARG A O 1
ATOM 712 N N . LEU A 1 89 ? 3.974 -3.067 -15.971 1.00 95.12 89 LEU A N 1
ATOM 713 C CA . LEU A 1 89 ? 5.320 -3.255 -15.429 1.00 95.12 89 LEU A CA 1
ATOM 714 C C . LEU A 1 89 ? 6.305 -3.679 -16.522 1.00 95.12 89 LEU A C 1
ATOM 716 O O . LEU A 1 89 ? 7.501 -3.455 -16.369 1.00 95.12 89 LEU A O 1
ATOM 720 N N . ASP A 1 90 ? 5.831 -4.229 -17.646 1.00 94.62 90 ASP A N 1
ATOM 721 C CA . ASP A 1 90 ? 6.691 -4.459 -18.803 1.00 94.62 90 ASP A CA 1
ATOM 722 C C . ASP A 1 90 ? 7.166 -3.112 -19.391 1.00 94.62 90 ASP A C 1
ATOM 724 O O . ASP A 1 90 ? 6.332 -2.286 -19.782 1.00 94.62 90 ASP A O 1
ATO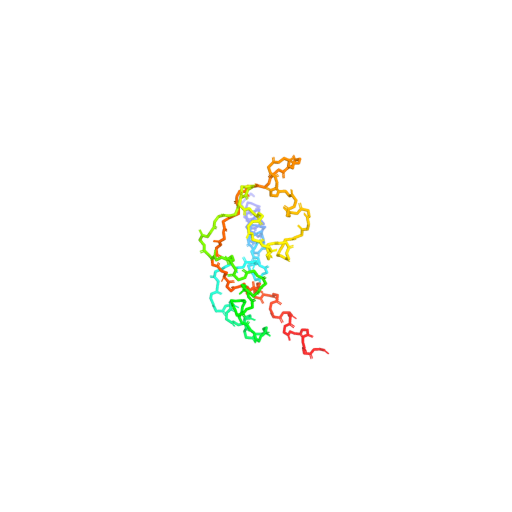M 728 N N . PRO A 1 91 ? 8.486 -2.870 -19.509 1.00 93.06 91 PRO A N 1
ATOM 729 C CA . PRO A 1 91 ? 9.011 -1.632 -20.087 1.00 93.06 91 PRO A CA 1
ATOM 730 C C . PRO A 1 91 ? 8.642 -1.444 -21.567 1.00 93.06 91 PRO A C 1
ATOM 732 O O . PRO A 1 91 ? 8.737 -0.331 -22.076 1.00 93.06 91 PRO A O 1
ATOM 735 N N . LYS A 1 92 ? 8.212 -2.504 -22.264 1.00 94.44 92 LYS A N 1
ATOM 736 C CA . LYS A 1 92 ? 7.705 -2.456 -23.645 1.00 94.44 92 LYS A CA 1
ATOM 737 C C . LYS A 1 92 ? 6.210 -2.145 -23.731 1.00 94.44 92 LYS A C 1
ATOM 739 O O . LYS A 1 92 ? 5.666 -2.099 -24.833 1.00 94.44 92 LYS A O 1
ATOM 744 N N . SER A 1 93 ? 5.529 -1.975 -22.598 1.00 93.88 93 SER A N 1
ATOM 745 C CA . SER A 1 93 ? 4.127 -1.567 -22.578 1.00 93.88 93 SER A CA 1
ATOM 746 C C . SER A 1 93 ? 3.943 -0.219 -23.277 1.00 93.88 93 SER A C 1
ATOM 748 O O . SER A 1 93 ? 4.835 0.626 -23.267 1.00 93.88 93 SER A O 1
ATOM 750 N N . TYR A 1 94 ? 2.757 0.018 -23.843 1.00 92.50 94 TYR A N 1
ATOM 751 C CA . TYR A 1 94 ? 2.407 1.312 -24.439 1.00 92.50 94 TYR A CA 1
ATOM 752 C C . TYR A 1 94 ? 2.528 2.472 -23.432 1.00 92.50 94 TYR A C 1
ATOM 754 O O . TYR A 1 94 ? 2.865 3.591 -23.808 1.00 92.50 94 TYR A O 1
ATOM 762 N N . ALA A 1 95 ? 2.275 2.201 -22.147 1.00 93.62 95 ALA A N 1
ATOM 763 C CA . ALA A 1 95 ? 2.401 3.179 -21.070 1.00 93.62 95 ALA A CA 1
ATOM 764 C C . ALA A 1 95 ? 3.034 2.539 -19.819 1.00 93.62 95 ALA A C 1
ATOM 766 O O . ALA A 1 95 ? 2.300 2.199 -18.879 1.00 93.62 95 ALA A O 1
ATOM 767 N N . PRO A 1 96 ? 4.370 2.367 -19.785 1.00 93.94 96 PRO A N 1
ATOM 768 C CA . PRO A 1 96 ? 5.055 1.700 -18.685 1.00 93.94 96 PRO A CA 1
ATOM 769 C C . PRO A 1 96 ? 4.828 2.405 -17.345 1.00 93.94 96 PRO A C 1
ATOM 771 O O . PRO A 1 96 ? 4.738 3.634 -17.271 1.00 93.94 96 PRO A O 1
ATOM 774 N N . LEU A 1 97 ? 4.713 1.625 -16.275 1.00 93.56 97 LEU A N 1
ATOM 775 C CA . LEU A 1 97 ? 4.628 2.142 -14.916 1.00 93.56 97 LEU A CA 1
ATOM 776 C C . LEU A 1 97 ? 6.011 2.541 -14.404 1.00 93.56 97 LEU A C 1
ATOM 778 O O . LEU A 1 97 ? 7.019 1.888 -14.670 1.00 93.56 97 LEU A O 1
ATOM 782 N N . ALA A 1 98 ? 6.034 3.609 -13.610 1.00 94.06 98 ALA A N 1
ATOM 783 C CA . ALA A 1 98 ? 7.204 3.940 -12.815 1.00 94.06 98 ALA A CA 1
ATOM 784 C C . ALA A 1 98 ? 7.462 2.844 -11.758 1.00 94.06 98 ALA A C 1
ATOM 786 O O . ALA A 1 98 ? 6.517 2.163 -11.345 1.00 94.06 98 ALA A O 1
ATOM 787 N N . PRO A 1 99 ? 8.709 2.705 -11.271 1.00 95.25 99 PRO A N 1
ATOM 788 C CA . PRO A 1 99 ? 9.036 1.753 -10.217 1.00 95.25 99 PRO A CA 1
ATOM 789 C C . PRO A 1 99 ? 8.131 1.900 -8.988 1.00 95.25 99 PRO A C 1
ATOM 791 O O . PRO A 1 99 ? 7.939 2.998 -8.456 1.00 95.25 99 PRO A O 1
ATOM 794 N N . ILE A 1 100 ? 7.608 0.776 -8.510 1.00 94.25 100 ILE A N 1
ATOM 795 C CA . ILE A 1 100 ? 6.751 0.693 -7.332 1.00 94.25 100 ILE A CA 1
ATOM 796 C C . ILE A 1 100 ? 7.642 0.584 -6.098 1.00 94.25 100 ILE A C 1
ATOM 798 O O . ILE A 1 100 ? 8.398 -0.372 -5.940 1.00 94.25 100 ILE A O 1
ATOM 802 N N . LYS A 1 101 ? 7.529 1.556 -5.192 1.00 95.38 101 LYS A N 1
ATOM 803 C CA . LYS A 1 101 ? 8.180 1.508 -3.878 1.00 95.38 101 LYS A CA 1
ATOM 804 C C . LYS A 1 101 ? 7.222 0.895 -2.869 1.00 95.38 101 LYS A C 1
ATOM 806 O O . LYS A 1 101 ? 6.207 1.509 -2.539 1.00 95.38 101 LYS A O 1
ATOM 811 N N . VAL A 1 102 ? 7.553 -0.288 -2.368 1.00 92.31 102 VAL A N 1
ATOM 812 C CA . VAL A 1 102 ? 6.746 -0.974 -1.359 1.00 92.31 102 VAL A CA 1
ATOM 813 C C . VAL A 1 102 ? 6.983 -0.299 -0.013 1.00 92.31 102 VAL A C 1
ATOM 815 O O . VAL A 1 102 ? 8.114 -0.226 0.469 1.00 92.31 102 VAL A O 1
ATOM 818 N N . LYS A 1 103 ? 5.919 0.218 0.597 1.00 90.81 103 LYS A N 1
ATOM 819 C CA . LYS A 1 103 ? 5.961 0.840 1.925 1.00 90.81 103 LYS A CA 1
ATOM 820 C C . LYS A 1 103 ? 5.337 -0.070 2.970 1.00 90.81 103 LYS A C 1
ATOM 822 O O . LYS A 1 103 ? 4.611 -1.007 2.642 1.00 90.81 103 LYS A O 1
ATOM 827 N N . GLU A 1 104 ? 5.627 0.224 4.232 1.00 88.62 104 GLU A N 1
ATOM 828 C CA . GLU A 1 104 ? 4.871 -0.369 5.326 1.00 88.62 104 GLU A CA 1
ATOM 829 C C . GLU A 1 104 ? 3.391 0.001 5.172 1.00 88.62 104 GLU A C 1
ATOM 831 O O . GLU A 1 104 ? 3.051 1.115 4.775 1.00 88.62 104 GLU A O 1
ATOM 836 N N . THR A 1 105 ? 2.516 -0.969 5.415 1.00 85.81 105 THR A N 1
ATOM 837 C CA . THR A 1 105 ? 1.073 -0.766 5.298 1.00 85.81 105 THR A CA 1
ATOM 838 C C . THR A 1 105 ? 0.566 0.005 6.502 1.00 85.81 105 THR A C 1
ATOM 840 O O . THR A 1 105 ? 0.620 -0.502 7.620 1.00 85.81 105 THR A O 1
ATOM 843 N N . ASP A 1 106 ? 0.031 1.197 6.284 1.00 83.81 106 ASP A N 1
ATOM 844 C CA . ASP A 1 106 ? -0.628 1.955 7.341 1.00 83.81 106 ASP A CA 1
ATOM 845 C C . ASP A 1 106 ? -2.025 1.395 7.648 1.00 83.81 106 ASP A C 1
ATOM 847 O O . ASP A 1 106 ? -2.690 0.793 6.799 1.00 83.81 106 ASP A O 1
ATOM 851 N N . GLN A 1 107 ? -2.487 1.603 8.882 1.00 84.38 107 GLN A N 1
ATOM 852 C CA . GLN A 1 107 ? -3.874 1.323 9.234 1.00 84.38 107 GLN A CA 1
ATOM 853 C C . GLN A 1 107 ? -4.754 2.402 8.601 1.00 84.38 107 GLN A C 1
ATOM 855 O O . GLN A 1 107 ? -4.800 3.542 9.056 1.00 84.38 107 GLN A O 1
ATOM 860 N N . TYR A 1 108 ? -5.448 2.030 7.535 1.00 78.88 108 TYR A N 1
ATOM 861 C CA . TYR A 1 108 ? -6.419 2.894 6.884 1.00 78.88 108 TYR A CA 1
ATOM 862 C C . TYR A 1 108 ? -7.680 3.069 7.742 1.00 78.88 108 TYR A C 1
ATOM 864 O O . TYR A 1 108 ? -8.061 2.161 8.485 1.00 78.88 108 TYR A O 1
ATOM 872 N N . HIS A 1 109 ? -8.341 4.218 7.595 1.00 83.69 109 HIS A N 1
ATOM 873 C CA . HIS A 1 109 ? -9.647 4.493 8.179 1.00 83.69 109 HIS A CA 1
ATOM 874 C C . HIS A 1 109 ? -10.488 5.412 7.298 1.00 83.69 109 HIS A C 1
ATOM 876 O O . HIS A 1 109 ? -9.963 6.220 6.531 1.00 83.69 109 HIS A O 1
ATOM 882 N N . LEU A 1 110 ? -11.811 5.302 7.434 1.00 79.81 110 LEU A N 1
ATOM 883 C CA . LEU A 1 110 ? -12.744 6.263 6.852 1.00 79.81 110 LEU A CA 1
ATOM 884 C C . LEU A 1 110 ? -12.684 7.603 7.604 1.00 79.81 110 LEU A C 1
ATOM 886 O O . LEU A 1 110 ? -12.217 7.680 8.742 1.00 79.81 110 LEU A O 1
ATOM 890 N N . GLY A 1 111 ? -13.189 8.668 6.977 1.00 79.38 111 GLY A N 1
ATOM 891 C CA . GLY A 1 111 ? -13.467 9.922 7.683 1.00 79.38 111 GLY A CA 1
ATOM 892 C C . GLY A 1 111 ? -14.539 9.727 8.764 1.00 79.38 111 GLY A C 1
ATOM 893 O O . GLY A 1 111 ? -15.402 8.856 8.634 1.00 79.38 111 GLY A O 1
ATOM 894 N N . ARG A 1 112 ? -14.512 10.551 9.820 1.00 82.69 112 ARG A N 1
ATOM 895 C CA . ARG A 1 112 ? -15.407 10.412 10.990 1.00 82.69 112 ARG A CA 1
ATOM 896 C C . ARG A 1 112 ? -16.883 10.328 10.604 1.00 82.69 112 ARG A C 1
ATOM 898 O O . ARG A 1 112 ? -17.568 9.399 11.023 1.00 82.69 112 ARG A O 1
ATOM 905 N N . GLY A 1 113 ? -17.346 11.227 9.733 1.00 81.12 113 GLY A N 1
ATOM 906 C CA . GLY A 1 113 ? -18.746 11.253 9.299 1.00 81.12 113 GLY A CA 1
ATOM 907 C C . GLY A 1 113 ? -19.181 9.986 8.552 1.00 81.12 113 GLY A C 1
ATOM 908 O O . GLY A 1 113 ? -20.342 9.588 8.624 1.00 81.12 113 GLY A O 1
ATOM 909 N N . TRP A 1 114 ? -18.256 9.308 7.868 1.00 82.06 114 TRP A N 1
ATOM 910 C CA . TRP A 1 114 ? -18.533 8.030 7.207 1.00 82.06 114 TRP A CA 1
ATOM 911 C C . TRP A 1 114 ? -18.592 6.867 8.195 1.00 82.06 114 TRP A C 1
ATOM 913 O O . TRP A 1 114 ? -19.442 5.990 8.035 1.00 82.06 114 TRP A O 1
ATOM 923 N N . MET A 1 115 ? -17.746 6.865 9.229 1.00 84.00 115 MET A N 1
ATOM 924 C CA . MET A 1 115 ? -17.829 5.847 10.280 1.00 84.00 115 MET A CA 1
ATOM 925 C C . MET A 1 115 ? -19.152 5.929 11.044 1.00 84.00 115 MET A C 1
ATOM 927 O O . MET A 1 115 ? -19.805 4.910 11.237 1.00 84.00 115 MET A O 1
ATOM 931 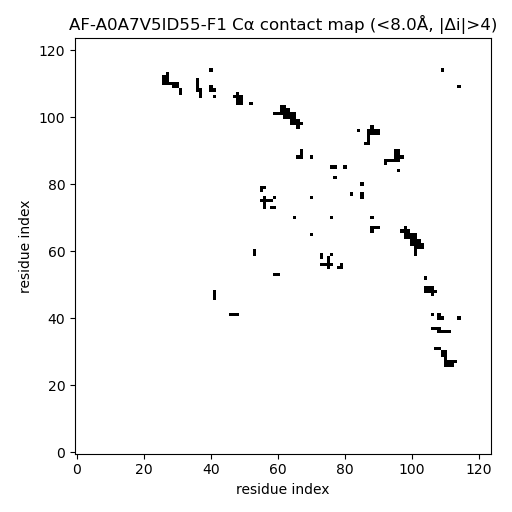N N . GLU A 1 116 ? -19.586 7.134 11.422 1.00 85.69 116 GLU A N 1
ATOM 932 C CA . GLU A 1 116 ? -20.856 7.340 12.130 1.00 85.69 116 GLU A CA 1
ATOM 933 C C . GLU A 1 116 ? -22.049 6.817 11.325 1.00 85.69 116 GLU A C 1
ATOM 935 O O . GLU A 1 116 ? -22.877 6.076 11.852 1.00 85.69 116 GLU A O 1
ATOM 940 N N . LYS A 1 117 ? -22.108 7.141 10.028 1.00 86.56 117 LYS A N 1
ATOM 941 C CA . LYS A 1 117 ? -23.157 6.637 9.130 1.00 86.56 117 LYS A CA 1
ATOM 942 C C . LYS A 1 117 ? -23.120 5.120 8.974 1.00 86.56 117 LYS A C 1
ATOM 944 O O . LYS A 1 117 ? -24.174 4.495 8.924 1.00 86.56 117 LYS A O 1
ATOM 949 N N . THR A 1 118 ? -21.925 4.534 8.915 1.00 84.44 118 THR A N 1
ATOM 950 C CA . THR A 1 118 ? -21.759 3.075 8.825 1.00 84.44 118 THR A CA 1
ATOM 951 C C . THR A 1 118 ? -22.322 2.396 10.076 1.00 84.44 118 THR A C 1
ATOM 953 O O . THR A 1 118 ? -23.143 1.493 9.960 1.00 84.44 118 THR A O 1
ATOM 956 N N . LEU A 1 119 ? -21.982 2.899 11.268 1.00 83.88 119 LEU A N 1
ATOM 957 C CA . LEU A 1 119 ? -22.501 2.394 12.546 1.00 83.88 119 LEU A CA 1
ATOM 958 C C . LEU A 1 119 ? -24.010 2.614 12.717 1.00 83.88 119 LEU A C 1
ATOM 960 O O . LEU A 1 119 ? -24.678 1.838 13.394 1.00 83.88 119 LEU A O 1
ATOM 964 N N . GLN A 1 120 ? -24.561 3.691 12.155 1.00 88.62 120 GLN A N 1
ATOM 965 C CA . GLN A 1 120 ? -26.010 3.907 12.135 1.00 88.62 120 GLN A CA 1
ATOM 966 C C . GLN A 1 120 ? -26.710 2.890 11.233 1.00 88.62 120 GLN A C 1
ATOM 968 O O . GLN A 1 120 ? -27.723 2.334 11.642 1.00 88.62 120 GLN A O 1
ATOM 973 N N . SER A 1 121 ? -26.153 2.625 10.049 1.00 86.62 121 SER A N 1
ATOM 974 C CA . SER A 1 121 ? -26.691 1.640 9.107 1.00 86.62 121 SER A CA 1
ATOM 975 C C . SER A 1 121 ? -26.625 0.206 9.631 1.00 86.62 121 SER A C 1
ATOM 977 O O . SER A 1 121 ? -27.436 -0.611 9.223 1.00 86.62 121 SER A O 1
ATOM 979 N N . GLU A 1 122 ? -25.668 -0.124 10.498 1.00 82.19 122 GLU A N 1
ATOM 980 C CA . GLU A 1 122 ? -25.587 -1.448 11.132 1.00 82.19 122 GLU A CA 1
ATOM 981 C C . GLU A 1 122 ? -26.744 -1.697 12.118 1.00 82.19 122 GLU A C 1
ATOM 983 O O . GLU A 1 122 ? -27.121 -2.838 12.367 1.00 82.19 122 GLU A O 1
AT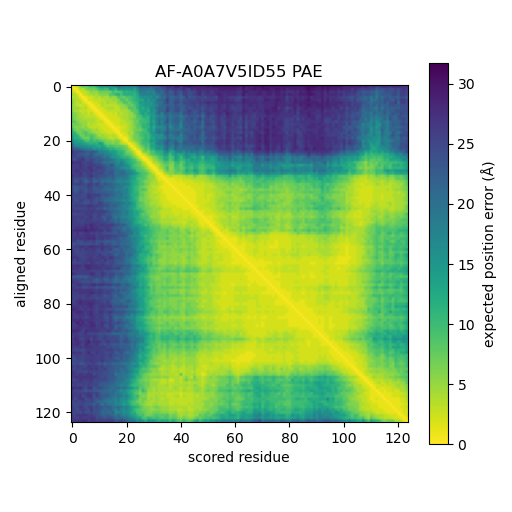OM 988 N N . LYS A 1 123 ? -27.315 -0.630 12.692 1.00 83.75 123 LYS A N 1
ATOM 989 C CA . LYS A 1 123 ? -28.379 -0.709 13.708 1.00 83.75 123 LYS A CA 1
ATOM 990 C C . LYS A 1 123 ? -29.794 -0.779 13.124 1.00 83.75 123 LYS A C 1
ATOM 992 O O . LYS A 1 123 ? -30.736 -0.940 13.899 1.00 83.75 123 LYS A O 1
ATOM 997 N N . THR A 1 124 ? -29.943 -0.585 11.816 1.00 68.81 124 THR A N 1
ATOM 998 C CA . THR A 1 124 ? -31.217 -0.627 11.076 1.00 68.81 124 THR A CA 1
ATOM 999 C C . THR A 1 124 ? -31.384 -1.948 10.358 1.00 68.81 124 THR A C 1
ATOM 1001 O O . THR A 1 124 ? -32.496 -2.511 10.439 1.00 68.81 124 THR A O 1
#

pLDDT: mean 82.36, std 12.68, range [49.56, 96.31]

Mean predicted aligned error: 11.73 Å

Nearest PDB structures (foldseek):
  6i33-assembly1_B  TM=3.312E-01  e=4.978E+00  Homo sapiens
  6i34-assembly1_B  TM=3.351E-01  e=5.722E+00  Homo sapiens neanderthalensis

Sequence (124 aa):
MIKEKRMLWLMT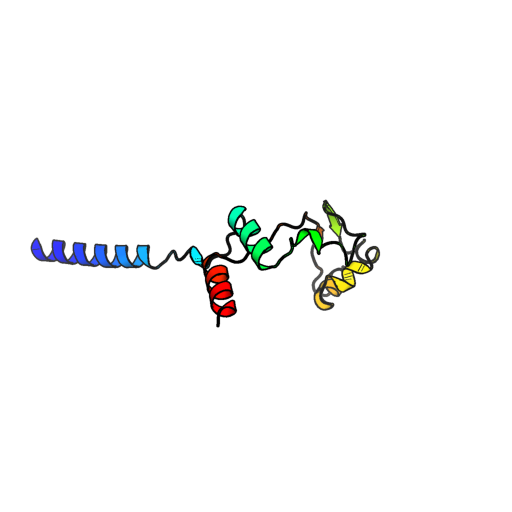LTIFCVFFIGVTFPANCWQTKDPQLAEDFAKMLGFKVKDKVGKVAPEIKPGMVIDGNNYKQYPGLVELLPKSLYDRLDPKSYAPLAPIKVKETDQYHLGRGWMEKTLQSEKT